Protein AF-A0A7C7CQZ4-F1 (afdb_monomer_lite)

Radius of gyration: 12.88 Å; chains: 1; bounding box: 30×25×37 Å

Secondary structure (DSSP, 8-state):
---PPPGGG--TT-EEEEEEEEEEEEEEE-TTS-EEEEEEEEETTEEEEEEE-SSHHHHHHH--TTSEEEEEEEEEEETTEEEEEEEEEEE-SSS--

pLDDT: mean 85.69, std 12.13, range [40.78, 94.06]

Sequence (97 aa):
MKKTIPISEFKESADIQGFYLCKKKNLRTTRAGELYLDLLLQDKSGEIGAKVWDRVSEFTKKFNGGDAVAVRGRVESFQDRLQIVIGRINSATEAKY

Structure (mmCIF, N/CA/C/O backbone):
data_AF-A0A7C7CQZ4-F1
#
_entry.id   AF-A0A7C7CQZ4-F1
#
loop_
_atom_site.group_PDB
_atom_site.id
_atom_site.type_symbol
_atom_site.label_atom_id
_atom_site.label_alt_id
_atom_site.label_comp_id
_atom_site.label_asym_id
_atom_site.label_entity_id
_atom_site.label_seq_id
_atom_site.pdbx_PDB_ins_code
_atom_site.Cartn_x
_atom_site.Cartn_y
_atom_site.Cartn_z
_atom_site.occupancy
_atom_site.B_iso_or_equiv
_atom_site.auth_seq_id
_atom_site.auth_comp_id
_atom_site.auth_asym_id
_atom_site.auth_atom_id
_atom_site.pdbx_PDB_model_num
ATOM 1 N N . MET A 1 1 ? 10.409 2.308 -22.241 1.00 40.78 1 MET A N 1
ATOM 2 C CA . MET A 1 1 ? 9.882 1.335 -21.256 1.00 40.78 1 MET A CA 1
ATOM 3 C C . MET A 1 1 ? 9.892 2.019 -19.894 1.00 40.78 1 MET A C 1
ATOM 5 O O . MET A 1 1 ? 10.957 2.459 -19.481 1.00 40.78 1 MET A O 1
ATOM 9 N N . LYS A 1 2 ? 8.738 2.247 -19.249 1.00 43.97 2 LYS A N 1
ATOM 10 C CA . LYS A 1 2 ? 8.708 2.913 -17.933 1.00 43.97 2 LYS A CA 1
ATOM 11 C C . LYS A 1 2 ? 9.292 1.955 -16.892 1.00 43.97 2 LYS A C 1
ATOM 13 O O . LYS A 1 2 ? 8.724 0.891 -16.677 1.00 43.97 2 LYS A O 1
ATOM 18 N N . LYS A 1 3 ? 10.435 2.312 -16.300 1.00 52.59 3 LYS A N 1
ATOM 19 C CA . LYS A 1 3 ? 11.044 1.572 -15.186 1.00 52.59 3 LYS A CA 1
ATOM 20 C C . LYS A 1 3 ? 10.085 1.623 -13.997 1.00 52.59 3 LYS A C 1
ATOM 22 O O . LYS A 1 3 ? 9.825 2.699 -13.468 1.00 52.59 3 LYS A O 1
ATOM 27 N N . THR A 1 4 ? 9.543 0.478 -13.610 1.00 66.88 4 THR A N 1
ATOM 28 C CA . THR A 1 4 ? 8.862 0.308 -12.327 1.00 66.88 4 THR A CA 1
ATOM 29 C C . THR A 1 4 ? 9.925 0.263 -11.235 1.00 66.88 4 THR A C 1
ATOM 31 O O . THR A 1 4 ? 10.882 -0.502 -11.348 1.00 66.88 4 THR A O 1
ATOM 34 N N . ILE A 1 5 ? 9.792 1.112 -10.216 1.00 77.50 5 ILE A N 1
ATOM 35 C CA . ILE A 1 5 ? 10.717 1.139 -9.077 1.00 77.50 5 ILE A CA 1
ATOM 36 C C . ILE A 1 5 ? 10.446 -0.124 -8.240 1.00 77.50 5 ILE A C 1
ATOM 38 O O . ILE A 1 5 ? 9.278 -0.378 -7.938 1.00 77.50 5 ILE A O 1
ATOM 42 N N . PRO A 1 6 ? 11.461 -0.938 -7.901 1.00 81.94 6 PRO A N 1
ATOM 43 C CA . PRO A 1 6 ? 11.271 -2.074 -7.007 1.00 81.94 6 PRO A CA 1
ATOM 44 C C . PRO A 1 6 ? 11.003 -1.585 -5.580 1.00 81.94 6 PRO A C 1
ATOM 46 O O . PRO A 1 6 ? 11.492 -0.530 -5.176 1.00 81.94 6 PRO A O 1
ATOM 49 N N . ILE A 1 7 ? 10.281 -2.378 -4.786 1.00 84.19 7 ILE A N 1
ATOM 50 C CA . ILE A 1 7 ? 9.946 -2.043 -3.390 1.00 84.19 7 ILE A CA 1
ATOM 51 C C . ILE A 1 7 ? 11.203 -1.712 -2.573 1.00 84.19 7 ILE A C 1
ATOM 53 O O . ILE A 1 7 ? 11.187 -0.795 -1.758 1.00 84.19 7 ILE A O 1
ATOM 57 N N . SER A 1 8 ? 12.309 -2.419 -2.819 1.00 82.75 8 SER A N 1
ATOM 58 C CA . SER A 1 8 ? 13.565 -2.201 -2.091 1.00 82.75 8 SER A CA 1
ATOM 59 C C . SER A 1 8 ? 14.226 -0.841 -2.368 1.00 82.75 8 SER A C 1
ATOM 61 O O . SER A 1 8 ? 15.117 -0.452 -1.619 1.00 82.75 8 SER A O 1
ATOM 63 N N . GLU A 1 9 ? 13.821 -0.125 -3.420 1.00 84.81 9 GLU A N 1
ATOM 64 C CA . GLU A 1 9 ? 14.330 1.211 -3.767 1.00 84.81 9 GLU A CA 1
ATOM 65 C C . GLU A 1 9 ? 13.308 2.324 -3.495 1.00 84.81 9 GLU A C 1
ATOM 67 O O . GLU A 1 9 ? 13.495 3.473 -3.909 1.00 84.81 9 GLU A O 1
ATOM 72 N N . PHE A 1 10 ? 12.205 2.009 -2.815 1.00 87.25 10 PHE A N 1
ATOM 73 C CA . PHE A 1 10 ? 11.217 3.018 -2.480 1.00 87.25 10 PHE A CA 1
ATOM 74 C C . PHE A 1 10 ? 11.792 4.082 -1.558 1.00 87.25 10 PHE A C 1
ATOM 76 O O . PHE A 1 10 ? 12.403 3.802 -0.530 1.00 87.25 10 PHE A O 1
ATOM 83 N N . LYS A 1 11 ? 11.541 5.328 -1.948 1.00 85.88 11 LYS A N 1
ATOM 84 C CA . LYS A 1 11 ? 11.868 6.512 -1.169 1.00 85.88 11 LYS A CA 1
ATOM 85 C C . LYS A 1 11 ? 10.592 7.184 -0.711 1.00 85.88 11 LYS A C 1
ATOM 87 O O . LYS A 1 11 ? 9.569 7.148 -1.393 1.00 85.88 11 LYS A O 1
ATOM 92 N N . GLU A 1 12 ? 10.687 7.823 0.437 1.00 87.62 12 GLU A N 1
ATOM 93 C CA . GLU A 1 12 ? 9.636 8.659 0.996 1.00 87.62 12 GLU A CA 1
ATOM 94 C C . GLU A 1 12 ? 9.208 9.721 -0.029 1.00 87.62 12 GLU A C 1
ATOM 96 O O . GLU A 1 12 ? 10.037 10.285 -0.744 1.00 87.62 12 GLU A O 1
ATOM 101 N N . SER A 1 13 ? 7.905 9.989 -0.120 1.00 86.69 13 SER A N 1
ATOM 102 C CA . SER A 1 13 ? 7.304 10.936 -1.071 1.00 86.69 13 SER A CA 1
ATOM 103 C C . SER A 1 13 ? 7.468 10.598 -2.562 1.00 86.69 13 SER A C 1
ATOM 105 O O . SER A 1 13 ? 7.107 11.419 -3.409 1.00 86.69 13 SER A O 1
ATOM 107 N N . ALA A 1 14 ? 7.944 9.401 -2.919 1.00 87.25 14 ALA A N 1
ATOM 108 C CA . ALA A 1 14 ? 8.023 8.971 -4.314 1.00 87.25 14 ALA A CA 1
ATOM 109 C C . ALA A 1 14 ? 6.652 8.535 -4.858 1.00 87.25 14 ALA A C 1
ATOM 111 O O . ALA A 1 14 ? 5.913 7.802 -4.196 1.00 87.25 14 ALA A O 1
ATOM 112 N N . ASP A 1 15 ? 6.324 8.945 -6.086 1.00 89.94 15 ASP A N 1
ATOM 113 C CA . ASP A 1 15 ? 5.174 8.407 -6.822 1.00 89.94 15 ASP A CA 1
ATOM 114 C C . ASP A 1 15 ? 5.574 7.069 -7.450 1.00 89.94 15 ASP A C 1
ATOM 116 O O . ASP A 1 15 ? 6.576 6.976 -8.165 1.00 89.94 15 ASP A O 1
ATOM 120 N N . ILE A 1 16 ? 4.797 6.028 -7.171 1.00 89.19 16 ILE A N 1
ATOM 121 C CA . ILE A 1 16 ? 5.037 4.680 -7.671 1.00 89.19 16 ILE A CA 1
ATOM 122 C C . ILE A 1 16 ? 3.871 4.249 -8.546 1.00 89.19 16 ILE A C 1
ATOM 124 O O . ILE A 1 16 ? 2.693 4.505 -8.278 1.00 89.19 16 ILE A O 1
ATOM 128 N N . GLN A 1 17 ? 4.215 3.539 -9.609 1.00 89.62 17 GLN A N 1
ATOM 129 C CA . GLN A 1 17 ? 3.267 2.841 -10.451 1.00 89.62 17 GLN A CA 1
ATOM 130 C C . GLN A 1 17 ? 3.891 1.504 -10.817 1.00 89.62 17 GLN A C 1
ATOM 132 O O . GLN A 1 17 ? 4.995 1.473 -11.355 1.00 89.62 17 GLN A O 1
ATOM 137 N N . GLY A 1 18 ? 3.202 0.410 -10.515 1.00 87.56 18 GLY A N 1
ATOM 138 C CA . GLY A 1 18 ? 3.735 -0.924 -10.751 1.00 87.56 18 GLY A CA 1
ATOM 139 C C . GLY A 1 18 ? 2.698 -2.016 -10.560 1.00 87.56 18 GLY A C 1
ATOM 140 O O . GLY A 1 18 ? 1.547 -1.750 -10.209 1.00 87.56 18 GLY A O 1
ATOM 141 N N . PHE A 1 19 ? 3.13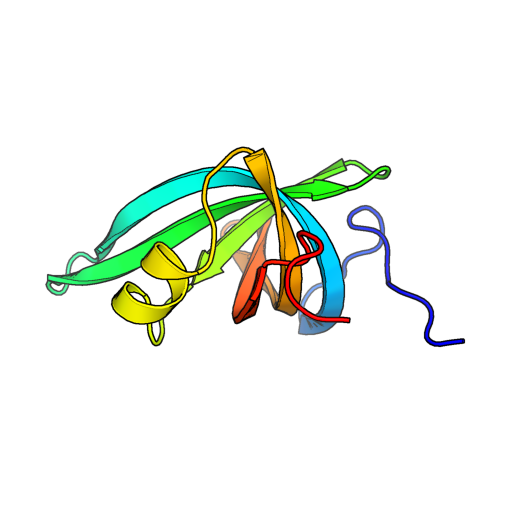0 -3.244 -10.812 1.00 89.19 19 PHE A N 1
ATOM 142 C CA . PHE A 1 19 ? 2.348 -4.446 -10.576 1.00 89.19 19 PHE A CA 1
ATOM 143 C C . PHE A 1 19 ? 2.878 -5.130 -9.327 1.00 89.19 19 PHE A C 1
ATOM 145 O O . PHE A 1 19 ? 4.088 -5.252 -9.162 1.00 89.19 19 PHE A O 1
ATOM 152 N N . TYR A 1 20 ? 1.969 -5.557 -8.462 1.00 91.56 20 TYR A N 1
ATOM 153 C CA . TYR A 1 20 ? 2.298 -6.198 -7.198 1.00 91.56 20 TYR A CA 1
ATOM 154 C C . TYR A 1 20 ? 1.349 -7.361 -6.958 1.00 91.56 20 TYR A C 1
ATOM 156 O O . TYR A 1 20 ? 0.203 -7.341 -7.403 1.00 91.56 20 TYR A O 1
ATOM 164 N N . LEU A 1 21 ? 1.798 -8.356 -6.210 1.00 91.88 21 LEU A N 1
ATOM 165 C CA . LEU A 1 21 ? 0.939 -9.413 -5.702 1.00 91.88 21 LEU A CA 1
ATOM 166 C C . LEU A 1 21 ? 0.250 -8.931 -4.421 1.00 91.88 21 LEU A C 1
ATOM 168 O O . LEU A 1 21 ? 0.919 -8.526 -3.468 1.00 91.88 21 LEU A O 1
ATOM 172 N N . CYS A 1 22 ? -1.080 -8.986 -4.368 1.00 93.19 22 CYS A N 1
ATOM 173 C CA . CYS A 1 22 ? -1.826 -8.675 -3.153 1.00 93.19 22 CYS A CA 1
ATOM 174 C C . CYS A 1 22 ? -1.784 -9.868 -2.193 1.00 93.19 22 CYS A C 1
ATOM 176 O O . CYS A 1 22 ? -2.689 -10.691 -2.170 1.00 93.19 22 CYS A O 1
ATOM 178 N N . LYS A 1 23 ? -0.738 -9.986 -1.376 1.00 92.44 23 LYS A N 1
ATOM 179 C CA . LYS A 1 23 ? -0.561 -11.127 -0.465 1.00 92.44 23 LYS A CA 1
ATOM 180 C C . LYS A 1 23 ? -1.614 -11.175 0.643 1.00 92.44 23 LYS A C 1
ATOM 182 O O . LYS A 1 23 ? -2.062 -12.251 1.030 1.00 92.44 23 LYS A O 1
ATOM 187 N N . LYS A 1 24 ? -2.005 -10.013 1.176 1.00 92.44 24 LYS A N 1
ATOM 188 C CA . LYS A 1 24 ? -3.080 -9.891 2.173 1.00 92.44 24 LYS A CA 1
ATOM 189 C C . LYS A 1 24 ? -3.958 -8.688 1.871 1.00 92.44 24 LYS A C 1
ATOM 191 O O . LYS A 1 24 ? -3.465 -7.656 1.422 1.00 92.44 24 LYS A O 1
ATOM 196 N N . LYS A 1 25 ? -5.245 -8.821 2.188 1.00 92.81 25 LYS A N 1
ATOM 197 C CA . LYS A 1 25 ? -6.258 -7.773 2.074 1.00 92.81 25 LYS A CA 1
ATOM 198 C C . LYS A 1 25 ? -7.140 -7.800 3.314 1.00 92.81 25 LYS A C 1
ATOM 200 O O . LYS A 1 25 ? -7.812 -8.794 3.563 1.00 92.81 25 LYS A O 1
ATOM 205 N N . ASN A 1 26 ? -7.160 -6.703 4.059 1.00 92.62 26 ASN A N 1
ATOM 206 C CA . ASN A 1 26 ? -8.002 -6.526 5.234 1.00 92.62 26 ASN A CA 1
ATOM 207 C C . ASN A 1 26 ? -8.858 -5.275 5.056 1.00 92.62 26 ASN A C 1
ATOM 209 O O . ASN A 1 26 ? -8.332 -4.188 4.834 1.00 92.62 26 ASN A O 1
ATOM 213 N N . LEU A 1 27 ? -10.174 -5.418 5.187 1.00 92.06 27 LEU A N 1
ATOM 214 C CA . LEU A 1 27 ? -11.074 -4.276 5.302 1.00 92.06 27 LEU A CA 1
ATOM 215 C C . LEU A 1 27 ? -11.119 -3.852 6.768 1.00 92.06 27 LEU A C 1
ATOM 217 O O . LEU A 1 27 ? -11.475 -4.650 7.634 1.00 92.06 27 LEU A O 1
ATOM 221 N N . ARG A 1 28 ? -10.718 -2.617 7.046 1.00 92.56 28 ARG A N 1
ATOM 222 C CA . ARG A 1 28 ? -10.685 -2.048 8.391 1.00 92.56 28 ARG A CA 1
ATOM 223 C C . ARG A 1 28 ? -11.457 -0.737 8.420 1.00 92.56 28 ARG A C 1
ATOM 225 O O . ARG A 1 28 ? -11.761 -0.161 7.381 1.00 92.56 28 ARG A O 1
ATOM 232 N N . THR A 1 29 ? -11.742 -0.266 9.624 1.00 90.00 29 THR A N 1
ATOM 233 C CA . THR A 1 29 ? -12.436 1.002 9.852 1.00 90.00 29 THR A CA 1
ATOM 234 C C . THR A 1 29 ? -11.548 1.908 10.692 1.00 90.00 29 THR A C 1
ATOM 236 O O . THR A 1 29 ? -10.893 1.451 11.634 1.00 90.00 29 THR A O 1
ATOM 239 N N . THR A 1 30 ? -11.454 3.182 10.325 1.00 89.00 30 THR A N 1
ATOM 240 C CA . THR A 1 30 ? -10.748 4.191 11.111 1.00 89.00 30 THR A CA 1
ATOM 241 C C . THR A 1 30 ? -11.513 4.475 12.401 1.00 89.00 30 THR A C 1
ATOM 243 O O . THR A 1 30 ? -12.683 4.122 12.552 1.00 89.00 30 THR A O 1
ATOM 246 N N . ARG A 1 31 ? -10.868 5.172 13.341 1.00 87.06 31 ARG A N 1
ATOM 247 C CA . ARG A 1 31 ? -11.531 5.633 14.571 1.00 87.06 31 ARG A CA 1
ATOM 248 C C . ARG A 1 31 ? -12.717 6.569 14.297 1.00 87.06 31 ARG A C 1
ATOM 250 O O . ARG A 1 31 ? -13.591 6.671 15.144 1.00 87.06 31 ARG A O 1
ATOM 257 N N . ALA A 1 32 ? -12.741 7.223 13.134 1.00 87.56 32 ALA A N 1
ATOM 258 C CA . ALA A 1 32 ? -13.823 8.102 12.698 1.00 87.56 32 ALA A CA 1
ATOM 259 C C . ALA A 1 32 ? -14.997 7.350 12.039 1.00 87.56 32 ALA A C 1
ATOM 261 O O . ALA A 1 32 ? -16.005 7.967 11.717 1.00 87.56 32 ALA A O 1
ATOM 262 N N . GLY A 1 33 ? -14.888 6.030 11.839 1.00 88.62 33 GLY A N 1
ATOM 263 C CA . GLY A 1 33 ? -15.925 5.221 11.190 1.00 88.62 33 GLY A CA 1
ATOM 264 C C . GLY A 1 33 ? -15.758 5.061 9.674 1.00 88.62 33 GLY A C 1
ATOM 265 O O . GLY A 1 33 ? -16.574 4.394 9.044 1.00 88.62 33 GLY A O 1
ATOM 266 N N . GLU A 1 34 ? -14.698 5.613 9.079 1.00 89.94 34 GLU A N 1
ATOM 267 C CA . GLU A 1 34 ? -14.434 5.487 7.642 1.00 89.94 34 GLU A CA 1
ATOM 268 C C . GLU A 1 34 ? -13.754 4.156 7.314 1.00 89.94 34 GLU A C 1
ATOM 270 O O . GLU A 1 34 ? -12.819 3.731 7.993 1.00 89.94 34 GLU A O 1
ATOM 275 N N . LEU A 1 35 ? -14.207 3.484 6.258 1.00 91.38 35 LEU A N 1
ATOM 276 C CA . LEU A 1 35 ? -13.595 2.239 5.801 1.00 91.38 35 LEU A CA 1
ATOM 277 C C . LEU A 1 35 ? -12.266 2.522 5.093 1.00 91.38 35 LEU A C 1
ATOM 279 O O . LEU A 1 35 ? -12.166 3.462 4.315 1.00 91.38 35 LEU A O 1
ATOM 283 N N . TYR A 1 36 ? -11.272 1.665 5.313 1.00 93.50 36 TYR A N 1
ATOM 284 C CA . TYR A 1 36 ? -10.005 1.646 4.587 1.00 93.50 36 TYR A CA 1
ATOM 285 C C . TYR A 1 36 ? -9.571 0.206 4.304 1.00 93.50 36 TYR A C 1
ATOM 287 O O . TYR A 1 36 ? -9.900 -0.720 5.051 1.00 93.50 36 TYR A O 1
ATOM 295 N N . LEU A 1 37 ? -8.828 -0.005 3.216 1.00 92.69 37 LEU A N 1
ATOM 296 C CA . LEU A 1 37 ? -8.172 -1.292 2.976 1.00 92.69 37 LEU A CA 1
ATOM 297 C C . LEU A 1 37 ? -6.741 -1.226 3.476 1.00 92.69 37 LEU A C 1
ATOM 299 O O . LEU A 1 37 ? -5.983 -0.340 3.091 1.00 92.69 37 LEU A O 1
ATOM 303 N N . ASP A 1 38 ? -6.386 -2.206 4.290 1.00 93.69 38 ASP A N 1
ATOM 304 C CA . ASP A 1 38 ? -5.022 -2.518 4.675 1.00 93.69 38 ASP A CA 1
ATOM 305 C C . ASP A 1 38 ? -4.560 -3.714 3.842 1.00 93.69 38 ASP A C 1
ATOM 307 O O . ASP A 1 38 ? -5.085 -4.827 3.954 1.00 93.69 38 ASP A O 1
ATOM 311 N N . LEU A 1 39 ? -3.629 -3.454 2.932 1.00 93.44 39 LEU A N 1
ATOM 312 C CA . LEU A 1 39 ? -3.105 -4.417 1.978 1.00 93.44 39 LEU A CA 1
ATOM 313 C C . LEU A 1 39 ? -1.639 -4.707 2.291 1.00 93.44 39 LEU A C 1
ATOM 315 O O . LEU A 1 39 ? -0.881 -3.821 2.679 1.00 93.44 39 LEU A O 1
ATOM 319 N N . LEU A 1 40 ? -1.222 -5.944 2.045 1.00 93.81 40 LEU A N 1
ATOM 320 C CA . LEU A 1 40 ? 0.186 -6.312 1.986 1.00 93.81 40 LEU A CA 1
ATOM 321 C C . LEU A 1 40 ? 0.521 -6.630 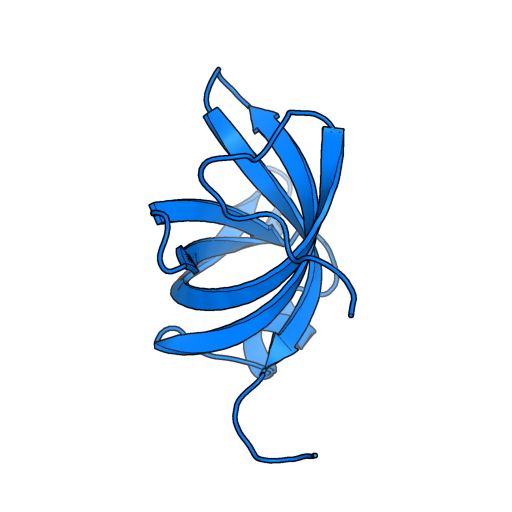0.536 1.00 93.81 40 LEU A C 1
ATOM 323 O O . LEU A 1 40 ? 0.002 -7.601 -0.021 1.00 93.81 40 LEU A O 1
ATOM 327 N N . LEU A 1 41 ? 1.347 -5.786 -0.071 1.00 92.75 41 LEU A N 1
ATOM 328 C CA . LEU A 1 41 ? 1.805 -5.947 -1.440 1.00 92.75 41 LEU A CA 1
ATOM 329 C C . LEU A 1 41 ? 3.177 -6.606 -1.444 1.00 92.75 41 LEU A C 1
ATOM 331 O O . LEU A 1 41 ? 4.031 -6.287 -0.619 1.00 92.75 41 LEU A O 1
ATOM 335 N N . GLN A 1 42 ? 3.385 -7.512 -2.388 1.00 92.06 42 GLN A N 1
ATOM 336 C CA . GLN A 1 42 ? 4.647 -8.206 -2.578 1.00 92.06 42 GLN A CA 1
ATOM 337 C C . GLN A 1 42 ? 5.109 -8.059 -4.025 1.00 92.06 42 GLN A C 1
ATOM 339 O O . GLN A 1 42 ? 4.315 -8.166 -4.958 1.00 92.06 42 GLN A O 1
ATOM 344 N N . ASP A 1 43 ? 6.403 -7.834 -4.195 1.00 89.06 43 ASP A N 1
ATOM 345 C CA . ASP A 1 43 ? 7.103 -7.916 -5.474 1.00 89.06 43 ASP A CA 1
ATOM 346 C C . ASP A 1 43 ? 8.372 -8.769 -5.304 1.00 89.06 43 ASP A C 1
ATOM 348 O O . ASP A 1 43 ? 8.712 -9.191 -4.196 1.00 89.06 43 ASP A O 1
ATOM 352 N N . LYS A 1 44 ? 9.101 -9.021 -6.394 1.00 84.75 44 LYS A N 1
ATOM 353 C CA . LYS A 1 44 ? 10.369 -9.760 -6.386 1.00 84.75 44 LYS A CA 1
ATOM 354 C C . LYS A 1 44 ? 11.400 -9.203 -5.404 1.00 84.75 44 LYS A C 1
ATOM 356 O O . LYS A 1 44 ? 12.218 -9.968 -4.906 1.00 84.75 44 LYS A O 1
ATOM 361 N N . SER A 1 45 ? 11.384 -7.898 -5.135 1.00 86.75 45 SER A N 1
ATOM 362 C CA . SER A 1 45 ? 12.347 -7.277 -4.222 1.00 86.75 45 SER A CA 1
ATOM 363 C C . SER A 1 45 ? 11.962 -7.350 -2.740 1.00 86.75 45 SER A C 1
ATOM 365 O O . SER A 1 45 ? 12.804 -7.056 -1.899 1.00 86.75 45 SER A O 1
ATOM 367 N N . GLY A 1 46 ? 10.706 -7.656 -2.396 1.00 88.88 46 GLY A N 1
ATOM 368 C CA . GLY A 1 46 ? 10.258 -7.651 -1.001 1.00 88.88 46 GLY A CA 1
ATOM 369 C C . GLY A 1 46 ? 8.757 -7.440 -0.817 1.00 88.88 46 GLY A C 1
ATOM 370 O O . GLY A 1 46 ? 7.960 -7.617 -1.735 1.00 88.88 46 GLY A O 1
ATOM 371 N N . GLU A 1 47 ? 8.374 -7.055 0.397 1.00 92.56 47 GLU A N 1
ATOM 372 C CA . GLU A 1 47 ? 6.987 -6.824 0.804 1.00 92.56 47 GLU A CA 1
ATOM 373 C C . GLU A 1 47 ? 6.831 -5.412 1.369 1.00 92.56 47 GLU A C 1
ATOM 375 O O . GLU A 1 47 ? 7.728 -4.904 2.039 1.00 92.56 47 GLU A O 1
ATOM 380 N N . ILE A 1 48 ? 5.682 -4.785 1.129 1.00 92.31 48 ILE A N 1
ATOM 381 C CA . ILE A 1 48 ? 5.357 -3.466 1.666 1.00 92.31 48 ILE A CA 1
ATOM 382 C C . ILE A 1 48 ? 3.875 -3.353 2.007 1.00 92.31 48 ILE A C 1
ATOM 384 O O . ILE A 1 48 ? 3.002 -3.878 1.312 1.00 92.31 48 ILE A O 1
ATOM 388 N N . GLY A 1 49 ? 3.588 -2.652 3.103 1.00 93.56 49 GLY A N 1
ATOM 389 C CA . GLY A 1 49 ? 2.223 -2.307 3.476 1.00 93.56 49 GLY A CA 1
ATOM 390 C C . GLY A 1 49 ? 1.657 -1.241 2.543 1.00 93.56 49 GLY A C 1
ATOM 391 O O . GLY A 1 49 ? 2.340 -0.283 2.188 1.00 93.56 49 GLY A O 1
ATOM 392 N N . ALA A 1 50 ? 0.396 -1.380 2.162 1.00 93.69 50 ALA A N 1
ATOM 393 C CA . ALA A 1 50 ? -0.298 -0.390 1.362 1.00 93.69 50 ALA A CA 1
ATOM 394 C C . ALA A 1 50 ? -1.693 -0.115 1.918 1.00 93.69 50 ALA A C 1
ATOM 396 O O . ALA A 1 50 ? -2.383 -1.019 2.381 1.00 93.69 50 ALA A O 1
ATOM 397 N N . LYS A 1 51 ? -2.112 1.147 1.869 1.00 93.94 51 LYS A N 1
ATOM 398 C CA . LYS A 1 51 ? -3.394 1.609 2.393 1.00 93.94 51 LYS A CA 1
ATOM 399 C C . LYS A 1 51 ? -4.220 2.253 1.296 1.00 93.94 51 LYS A C 1
ATOM 401 O O . LYS A 1 51 ? -3.710 3.044 0.503 1.00 93.94 51 LYS A O 1
ATOM 406 N N . VAL A 1 52 ? -5.503 1.914 1.270 1.00 93.62 52 VAL A N 1
ATOM 407 C CA . VAL A 1 52 ? -6.503 2.520 0.389 1.00 93.62 52 VAL A CA 1
ATOM 408 C C . VAL A 1 52 ? -7.506 3.249 1.265 1.00 93.62 52 VAL A C 1
ATOM 410 O O . VAL A 1 52 ? -8.179 2.612 2.073 1.00 93.62 52 VAL A O 1
ATOM 413 N N . TRP A 1 53 ? -7.602 4.560 1.093 1.00 91.19 53 TRP A N 1
ATOM 414 C CA . TRP A 1 53 ? -8.531 5.401 1.850 1.00 91.19 53 TRP A CA 1
ATOM 415 C C . TRP A 1 53 ? -9.801 5.704 1.053 1.00 91.19 53 TRP A C 1
ATOM 417 O O . TRP A 1 53 ? -10.898 5.655 1.592 1.00 91.19 53 TRP A O 1
ATOM 427 N N . ASP A 1 54 ? -9.658 5.956 -0.250 1.00 87.19 54 ASP A N 1
ATOM 428 C CA . ASP A 1 54 ? -10.768 6.324 -1.130 1.00 87.19 54 ASP A CA 1
ATOM 429 C C . ASP A 1 54 ? -11.328 5.107 -1.883 1.00 87.19 54 ASP A C 1
ATOM 431 O O . ASP A 1 54 ? -10.599 4.158 -2.183 1.00 87.19 54 ASP A O 1
ATOM 435 N N . ARG A 1 55 ? -12.626 5.128 -2.217 1.00 86.69 55 ARG A N 1
ATOM 436 C CA . ARG A 1 55 ? -13.305 4.100 -3.046 1.00 86.69 55 ARG A CA 1
ATOM 437 C C . ARG A 1 55 ? -13.084 2.655 -2.588 1.00 86.69 55 ARG A C 1
ATOM 439 O O . ARG A 1 55 ? -13.075 1.714 -3.385 1.00 86.69 55 ARG A O 1
ATOM 446 N N . VAL A 1 56 ? -12.945 2.452 -1.283 1.00 88.38 56 VAL A N 1
ATOM 447 C CA . VAL A 1 56 ? -12.670 1.148 -0.659 1.00 88.38 56 VAL A CA 1
ATOM 448 C C . VAL A 1 56 ? -13.684 0.082 -1.077 1.00 88.38 56 VAL A C 1
ATOM 450 O O . VAL A 1 56 ? -13.299 -1.025 -1.454 1.00 88.38 56 VAL A O 1
ATOM 453 N N . SER A 1 57 ? -14.970 0.431 -1.098 1.00 86.19 57 SER A N 1
ATOM 454 C CA . SER A 1 57 ? -16.063 -0.455 -1.518 1.00 86.19 57 SER A CA 1
ATOM 455 C C . SER A 1 57 ? -16.020 -0.836 -3.002 1.00 86.19 57 SER A C 1
ATOM 457 O O . SER A 1 57 ? -16.505 -1.903 -3.377 1.00 86.19 57 SER A O 1
ATOM 459 N N . GLU A 1 58 ? -15.444 0.006 -3.862 1.00 87.38 58 GLU A N 1
ATOM 460 C CA . GLU A 1 58 ? -15.244 -0.323 -5.276 1.00 87.38 58 GLU A CA 1
ATOM 461 C C . GLU A 1 58 ? -14.026 -1.230 -5.436 1.00 87.38 58 GLU A C 1
ATOM 463 O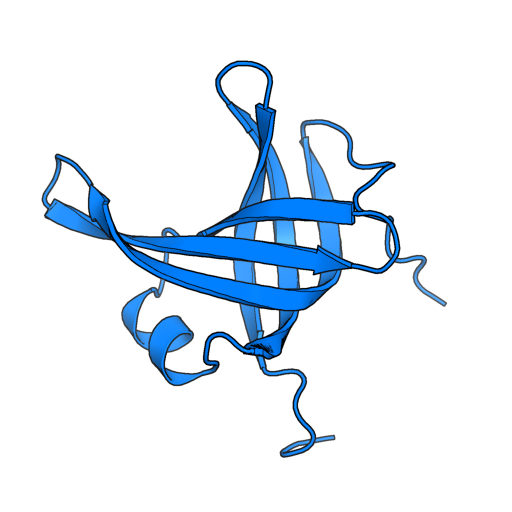 O . GLU A 1 58 ? -14.092 -2.287 -6.062 1.00 87.38 58 GLU A O 1
ATOM 468 N N . PHE A 1 59 ? -12.908 -0.839 -4.825 1.00 86.88 59 PHE A N 1
ATOM 469 C CA . PHE A 1 59 ? -11.649 -1.562 -4.924 1.00 86.88 59 PHE A CA 1
ATOM 470 C C . PHE A 1 59 ? -11.725 -2.948 -4.290 1.00 86.88 59 PHE A C 1
ATOM 472 O O . PHE A 1 59 ? -11.191 -3.902 -4.850 1.00 86.88 59 PHE A O 1
ATOM 479 N N . THR A 1 60 ? -12.473 -3.105 -3.198 1.00 86.00 60 THR A N 1
ATOM 480 C CA . THR A 1 60 ? -12.675 -4.417 -2.581 1.00 86.00 60 THR A CA 1
ATOM 481 C C . THR A 1 60 ? -13.388 -5.409 -3.508 1.00 86.00 60 THR A C 1
ATOM 483 O O . THR A 1 60 ? -13.165 -6.606 -3.381 1.00 86.00 60 THR A O 1
ATOM 486 N N . LYS A 1 61 ? -14.202 -4.954 -4.468 1.00 85.56 61 LYS A N 1
ATOM 487 C CA . LYS A 1 61 ? -14.862 -5.843 -5.439 1.00 85.56 61 LYS A CA 1
ATOM 488 C C . LYS A 1 61 ? -13.999 -6.141 -6.666 1.00 85.56 61 LYS A C 1
ATOM 490 O O . LYS A 1 61 ? -14.309 -7.064 -7.409 1.00 85.56 61 LYS A O 1
ATOM 495 N N . LYS A 1 62 ? -12.937 -5.361 -6.899 1.00 85.00 62 LYS A N 1
ATOM 496 C CA . LYS A 1 62 ? -12.088 -5.485 -8.093 1.00 85.00 62 LYS A CA 1
ATOM 497 C C . LYS A 1 62 ? -11.029 -6.578 -7.999 1.00 85.00 62 LYS A C 1
ATOM 499 O O . LYS A 1 62 ? -10.621 -7.073 -9.041 1.00 85.00 62 LYS A O 1
ATOM 504 N N . PHE A 1 63 ? -10.540 -6.895 -6.803 1.00 87.50 63 PHE A N 1
ATOM 505 C CA . PHE A 1 63 ? -9.454 -7.859 -6.595 1.00 87.50 63 PHE A CA 1
ATOM 506 C C . PHE A 1 63 ? -9.589 -8.553 -5.239 1.00 87.50 63 PHE A C 1
ATOM 508 O O . PHE A 1 63 ? -10.180 -7.993 -4.305 1.00 87.50 63 PHE A O 1
ATOM 515 N N . ASN A 1 64 ? -8.994 -9.737 -5.102 1.00 85.75 64 ASN A N 1
ATOM 516 C CA . ASN A 1 64 ? -8.911 -10.464 -3.841 1.00 85.75 64 ASN A CA 1
ATOM 517 C C . ASN A 1 64 ? -7.460 -10.629 -3.374 1.00 85.75 64 ASN A C 1
ATOM 519 O O . ASN A 1 64 ? -6.507 -10.296 -4.076 1.00 85.75 64 ASN A O 1
ATOM 523 N N . GLY A 1 65 ? -7.296 -11.091 -2.132 1.00 87.94 65 GLY A N 1
ATOM 524 C CA . GLY A 1 65 ? -5.984 -11.519 -1.653 1.00 87.94 65 GLY A CA 1
ATOM 525 C C . GLY A 1 65 ? -5.533 -12.747 -2.444 1.00 87.94 65 GLY A C 1
ATOM 526 O O . GLY A 1 65 ? -6.281 -13.712 -2.548 1.00 87.94 65 GLY A O 1
ATOM 527 N N . GLY A 1 66 ? -4.332 -12.686 -3.004 1.00 87.44 66 GLY A N 1
ATOM 528 C CA . GLY A 1 66 ? -3.757 -13.662 -3.925 1.00 87.44 66 GLY A CA 1
ATOM 529 C C . GLY A 1 66 ? -3.695 -13.176 -5.374 1.00 87.44 66 GLY A C 1
ATOM 530 O O . GLY A 1 66 ? -2.919 -13.727 -6.147 1.00 87.44 66 GLY A O 1
ATOM 531 N N . ASP A 1 67 ? -4.444 -12.133 -5.744 1.00 88.69 67 ASP A N 1
ATOM 532 C CA . ASP A 1 67 ? -4.431 -11.598 -7.109 1.00 88.69 67 ASP A CA 1
ATOM 533 C C . ASP A 1 67 ? -3.247 -10.657 -7.366 1.00 88.69 67 ASP A C 1
ATOM 535 O O . ASP A 1 67 ? -2.790 -9.915 -6.486 1.00 88.69 67 ASP A O 1
ATOM 539 N N . ALA A 1 68 ? -2.797 -10.632 -8.621 1.00 89.88 68 ALA A N 1
ATOM 540 C CA . ALA A 1 68 ? -1.922 -9.582 -9.116 1.00 89.88 68 ALA A CA 1
ATOM 541 C C . ALA A 1 68 ? -2.728 -8.290 -9.303 1.00 89.88 68 ALA A C 1
ATOM 543 O O . ALA A 1 68 ? -3.816 -8.286 -9.879 1.00 89.88 68 ALA A O 1
ATOM 544 N N . VAL A 1 69 ? -2.187 -7.171 -8.834 1.00 91.25 69 VAL A N 1
ATOM 545 C CA . VAL A 1 69 ? -2.835 -5.861 -8.877 1.00 91.25 69 VAL A CA 1
ATOM 546 C C . VAL A 1 69 ? -1.903 -4.806 -9.459 1.00 91.25 69 VAL A C 1
ATOM 548 O O . VAL A 1 69 ? -0.726 -4.714 -9.115 1.00 91.25 69 VAL A O 1
ATOM 551 N N . ALA A 1 70 ? -2.448 -3.973 -10.338 1.00 90.94 70 ALA A N 1
ATOM 552 C CA . ALA A 1 70 ? -1.805 -2.764 -10.820 1.00 90.94 70 ALA A CA 1
ATOM 553 C C . ALA A 1 70 ? -2.090 -1.629 -9.834 1.00 90.94 70 ALA A C 1
ATOM 555 O O . ALA A 1 70 ? -3.242 -1.219 -9.662 1.00 90.94 70 ALA A O 1
ATOM 556 N N . VAL A 1 71 ? -1.043 -1.112 -9.198 1.00 91.38 71 VAL A N 1
ATOM 557 C CA . VAL A 1 71 ? -1.133 -0.089 -8.155 1.00 91.38 71 VAL A CA 1
ATOM 558 C C . VAL A 1 71 ? -0.470 1.190 -8.632 1.00 91.38 71 VAL A C 1
ATOM 560 O O . VAL A 1 71 ? 0.628 1.178 -9.190 1.00 91.38 71 VAL A O 1
ATOM 563 N N . ARG A 1 72 ? -1.143 2.310 -8.382 1.00 91.88 72 ARG A N 1
ATOM 564 C CA . ARG A 1 72 ? -0.592 3.652 -8.503 1.00 91.88 72 ARG A CA 1
ATOM 565 C C . ARG A 1 7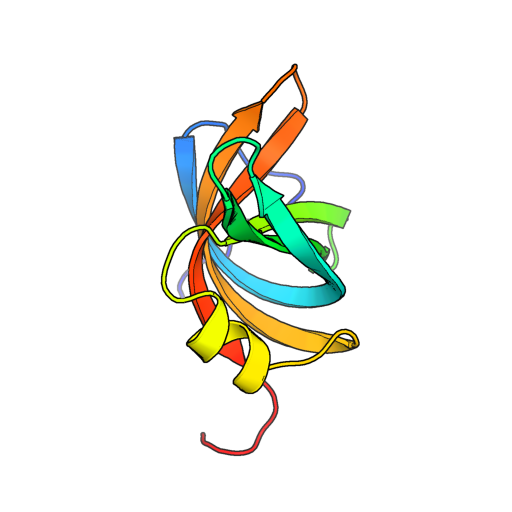2 ? -0.850 4.414 -7.213 1.00 91.88 72 ARG A C 1
ATOM 567 O O . ARG A 1 72 ? -1.990 4.500 -6.746 1.00 91.88 72 ARG A O 1
ATOM 574 N N . GLY A 1 73 ? 0.208 4.973 -6.655 1.00 92.88 73 GLY A N 1
ATOM 575 C CA . GLY A 1 73 ? 0.147 5.639 -5.368 1.00 92.88 73 GLY A CA 1
ATOM 576 C C . GLY A 1 73 ? 1.435 6.365 -5.039 1.00 92.88 73 GLY A C 1
ATOM 577 O O . GLY A 1 73 ? 2.331 6.475 -5.871 1.00 92.88 73 GLY A O 1
ATOM 578 N N . ARG A 1 74 ? 1.520 6.833 -3.801 1.00 92.88 74 ARG A N 1
ATOM 579 C CA . ARG A 1 74 ? 2.699 7.501 -3.261 1.00 92.88 74 ARG A CA 1
ATOM 580 C C . ARG A 1 74 ? 3.232 6.718 -2.076 1.00 92.88 74 ARG A C 1
ATOM 582 O O . ARG A 1 74 ? 2.453 6.209 -1.276 1.00 92.88 74 ARG A O 1
ATOM 589 N N . VAL A 1 75 ? 4.548 6.630 -1.962 1.00 92.75 75 VAL A N 1
ATOM 590 C CA . VAL A 1 75 ? 5.205 6.081 -0.778 1.00 92.75 75 VAL A CA 1
ATOM 591 C C . VAL A 1 75 ? 5.203 7.144 0.317 1.00 92.75 75 VAL A C 1
ATOM 593 O O . VAL A 1 75 ? 5.694 8.254 0.122 1.00 92.75 75 VAL A O 1
ATOM 596 N N . GLU A 1 76 ? 4.665 6.800 1.475 1.00 91.81 76 GLU A N 1
ATOM 597 C CA . GLU A 1 76 ? 4.699 7.600 2.691 1.00 91.81 76 GLU A CA 1
ATOM 598 C C . GLU A 1 76 ? 5.465 6.863 3.785 1.00 91.81 76 GLU A C 1
ATOM 600 O O . GLU A 1 76 ? 5.455 5.636 3.853 1.00 91.81 76 GLU A O 1
ATOM 605 N N . SER A 1 77 ? 6.111 7.622 4.660 1.00 88.69 77 SER A N 1
ATOM 606 C CA . SER A 1 77 ? 6.776 7.096 5.847 1.00 88.69 77 SER A CA 1
ATOM 607 C C . SER A 1 77 ? 5.879 7.335 7.050 1.00 88.69 77 SER A C 1
ATOM 609 O O . SER A 1 77 ? 5.485 8.469 7.322 1.00 88.69 77 SER A O 1
ATOM 611 N N . PHE A 1 78 ? 5.501 6.268 7.749 1.00 83.25 78 PHE A N 1
ATOM 612 C CA . PHE A 1 78 ? 4.677 6.345 8.947 1.00 83.25 78 PHE A CA 1
ATOM 613 C C . PHE A 1 78 ? 5.308 5.513 10.062 1.00 83.25 78 PHE A C 1
ATOM 615 O O . PHE A 1 78 ? 5.431 4.297 9.931 1.00 83.25 78 PHE A O 1
ATOM 622 N N . GLN A 1 79 ? 5.688 6.168 11.166 1.00 83.00 79 GLN A N 1
ATOM 623 C CA . GLN A 1 79 ? 6.409 5.543 12.288 1.00 83.00 79 GLN A CA 1
ATOM 624 C C . GLN A 1 79 ? 7.661 4.775 11.822 1.00 83.00 79 GLN A C 1
ATOM 626 O O . GLN A 1 79 ? 7.795 3.580 12.098 1.00 83.00 79 GLN A O 1
ATOM 631 N N . ASP A 1 80 ? 8.514 5.448 11.041 1.00 82.81 80 ASP A N 1
ATOM 632 C CA . ASP A 1 80 ? 9.768 4.906 10.487 1.00 82.81 80 ASP A CA 1
ATOM 633 C C . ASP A 1 80 ? 9.582 3.694 9.554 1.00 82.81 80 ASP A C 1
ATOM 635 O O . ASP A 1 80 ? 10.524 2.960 9.253 1.00 82.81 80 ASP A O 1
ATOM 639 N N . ARG A 1 81 ? 8.353 3.464 9.073 1.00 86.88 81 ARG A N 1
ATOM 640 C CA . ARG A 1 81 ? 8.036 2.407 8.111 1.00 86.88 81 ARG A CA 1
ATOM 641 C C . ARG A 1 81 ? 7.432 2.979 6.843 1.00 86.88 81 ARG A C 1
ATOM 643 O O . ARG A 1 81 ? 6.449 3.716 6.879 1.00 86.88 81 ARG A O 1
ATOM 650 N N . LEU A 1 82 ? 7.993 2.564 5.712 1.00 90.94 82 LEU A N 1
ATOM 651 C CA . LEU A 1 82 ? 7.445 2.874 4.400 1.00 90.94 82 LEU A CA 1
ATOM 652 C C . LEU A 1 82 ? 6.119 2.133 4.200 1.00 90.94 82 LEU A C 1
ATOM 654 O O . LEU A 1 82 ? 6.016 0.921 4.402 1.00 90.94 82 LEU A O 1
ATOM 658 N N . GLN A 1 83 ? 5.112 2.873 3.766 1.00 93.06 83 GLN A N 1
ATOM 659 C CA . GLN A 1 83 ? 3.815 2.374 3.343 1.00 93.06 83 GLN A CA 1
ATOM 660 C C . GLN A 1 83 ? 3.418 3.056 2.036 1.00 93.06 83 GLN A C 1
ATOM 662 O O . GLN A 1 83 ? 3.784 4.196 1.777 1.00 93.06 83 GLN A O 1
ATOM 667 N N . ILE A 1 84 ? 2.639 2.383 1.202 1.00 93.38 84 ILE A N 1
ATOM 668 C CA . ILE A 1 84 ? 2.099 2.995 -0.012 1.00 93.38 84 ILE A CA 1
ATOM 669 C C . ILE A 1 84 ? 0.698 3.510 0.280 1.00 93.38 84 ILE A C 1
ATOM 671 O O . ILE A 1 84 ? -0.174 2.738 0.671 1.00 93.38 84 ILE A O 1
ATOM 675 N N . VAL A 1 85 ? 0.438 4.782 0.011 1.00 94.06 85 VAL A N 1
ATOM 676 C CA . VAL A 1 85 ? -0.928 5.285 -0.106 1.00 94.06 85 VAL A CA 1
ATOM 677 C C . VAL A 1 85 ? -1.390 5.150 -1.544 1.00 94.06 85 VAL A C 1
ATOM 679 O O . VAL A 1 85 ? -0.884 5.793 -2.465 1.00 94.06 85 VAL A O 1
ATOM 682 N N . ILE A 1 86 ? -2.355 4.259 -1.734 1.00 93.25 86 ILE A N 1
ATOM 683 C CA . ILE A 1 86 ? -2.898 3.907 -3.035 1.00 93.25 86 ILE A CA 1
ATOM 684 C C . ILE A 1 86 ? -3.969 4.923 -3.413 1.00 93.25 86 ILE A C 1
ATOM 686 O O . ILE A 1 86 ? -5.019 4.999 -2.778 1.00 93.25 86 ILE A O 1
ATOM 690 N N . GLY A 1 87 ? -3.728 5.650 -4.504 1.00 91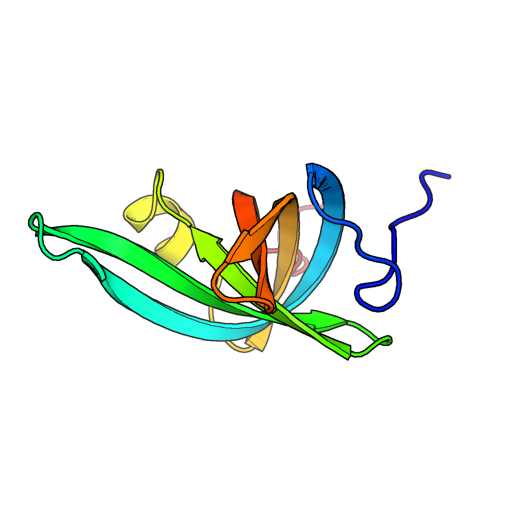.31 87 GLY A N 1
ATOM 691 C CA . GLY A 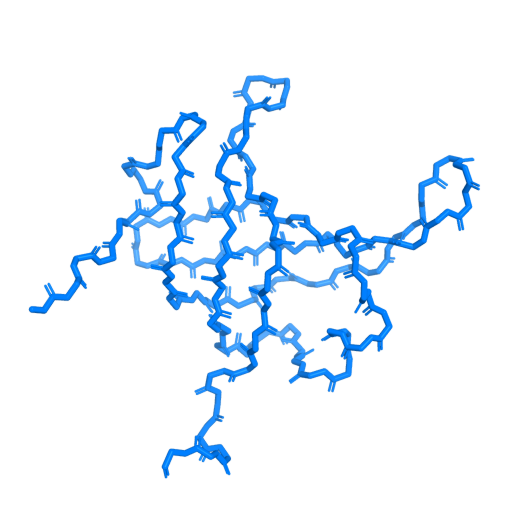1 87 ? -4.749 6.484 -5.139 1.00 91.31 87 GLY A CA 1
ATOM 692 C C . GLY A 1 87 ? -5.565 5.718 -6.182 1.00 91.31 87 GLY A C 1
ATOM 693 O O . GLY A 1 87 ? -6.723 6.040 -6.440 1.00 91.31 87 GLY A O 1
ATOM 694 N N . ARG A 1 88 ? -4.978 4.692 -6.813 1.00 90.44 88 ARG A N 1
ATOM 695 C CA . ARG A 1 88 ? -5.671 3.863 -7.805 1.00 90.44 88 ARG A CA 1
ATOM 696 C C . ARG A 1 88 ? -5.136 2.436 -7.804 1.00 90.44 88 ARG A C 1
ATOM 698 O O . ARG A 1 88 ? -3.932 2.222 -7.912 1.00 90.44 88 ARG A O 1
ATOM 705 N N . ILE A 1 89 ? -6.048 1.470 -7.760 1.00 90.81 89 ILE A N 1
ATOM 706 C CA . ILE A 1 89 ? -5.749 0.039 -7.859 1.00 90.81 89 ILE A CA 1
ATOM 707 C C . ILE A 1 89 ? -6.709 -0.647 -8.832 1.00 90.81 89 ILE A C 1
ATOM 709 O O . ILE A 1 89 ? -7.901 -0.333 -8.875 1.00 90.81 89 ILE A O 1
ATOM 713 N N . ASN A 1 90 ? -6.183 -1.570 -9.631 1.00 88.69 90 ASN A N 1
ATOM 714 C CA . ASN A 1 90 ? -6.953 -2.434 -10.521 1.00 88.69 90 ASN A CA 1
ATOM 715 C C . ASN A 1 90 ? -6.407 -3.864 -10.457 1.00 88.69 90 ASN A C 1
ATOM 717 O O . ASN A 1 90 ? -5.218 -4.049 -10.213 1.00 88.69 90 ASN A O 1
ATOM 721 N N . SER A 1 91 ? -7.263 -4.858 -10.698 1.00 87.50 91 SER A N 1
ATOM 722 C CA . SER A 1 91 ? -6.795 -6.230 -10.915 1.00 87.50 91 SER A CA 1
ATOM 723 C C . SER A 1 91 ? -5.983 -6.300 -12.209 1.00 87.50 91 SER A C 1
ATOM 725 O O . SER A 1 91 ? -6.352 -5.677 -13.206 1.00 87.50 91 SER A O 1
ATOM 727 N N . ALA A 1 92 ? -4.854 -7.002 -12.150 1.00 80.62 92 ALA A N 1
ATOM 728 C CA . ALA A 1 92 ? -3.987 -7.291 -13.285 1.00 80.62 92 ALA A CA 1
ATOM 729 C C . ALA A 1 92 ? -4.241 -8.693 -13.867 1.00 80.62 92 ALA A C 1
ATOM 731 O O . ALA A 1 92 ? -3.591 -9.064 -14.841 1.00 80.62 92 ALA A O 1
ATOM 732 N N . THR A 1 93 ? -5.173 -9.463 -13.292 1.00 63.25 93 THR A N 1
ATOM 733 C CA . THR A 1 93 ? -5.561 -10.784 -13.795 1.00 63.25 93 THR A CA 1
ATOM 734 C C . THR A 1 93 ? -6.309 -10.639 -15.133 1.00 63.25 93 THR A C 1
ATOM 736 O O . THR A 1 93 ? -7.127 -9.733 -15.302 1.00 63.25 93 THR A O 1
ATOM 739 N N . GLU A 1 94 ? -6.000 -11.530 -16.078 1.00 52.50 94 GLU A N 1
ATOM 740 C CA . GLU A 1 94 ? -6.154 -11.493 -17.551 1.00 52.50 94 GLU A CA 1
ATOM 741 C C . GLU A 1 94 ? -7.555 -11.239 -18.163 1.00 52.50 94 GLU A C 1
ATOM 743 O O . GLU A 1 94 ? -7.770 -11.498 -19.341 1.00 52.50 94 GLU A O 1
ATOM 748 N N . ALA A 1 95 ? -8.540 -10.706 -17.440 1.00 47.91 95 ALA A N 1
ATOM 749 C CA . ALA A 1 95 ? -9.889 -10.557 -17.992 1.00 47.91 95 ALA A CA 1
ATOM 750 C C . ALA A 1 95 ? -10.059 -9.397 -18.997 1.00 47.91 95 ALA A C 1
ATOM 752 O O . ALA A 1 95 ? -11.079 -9.365 -19.683 1.00 47.91 95 ALA A O 1
ATOM 753 N N . LYS A 1 96 ? -9.120 -8.440 -19.095 1.00 41.81 96 LYS A N 1
ATOM 754 C CA . LYS A 1 96 ? -9.140 -7.359 -20.105 1.00 41.81 96 LYS A CA 1
ATOM 755 C C . LYS A 1 96 ? -7.734 -6.817 -20.401 1.00 41.81 96 LYS A C 1
ATOM 757 O O . LYS A 1 96 ? -7.350 -5.785 -19.850 1.00 41.81 96 LYS A O 1
ATOM 762 N N . TYR A 1 97 ? -7.007 -7.488 -21.286 1.00 42.53 97 TYR A N 1
ATOM 763 C CA . TYR A 1 97 ? -6.045 -6.848 -22.186 1.00 42.53 97 TYR A CA 1
ATOM 764 C C . TYR A 1 97 ? -6.393 -7.232 -23.618 1.00 42.53 97 TYR A C 1
ATOM 766 O O . TYR A 1 97 ? -6.836 -8.385 -23.810 1.00 42.53 97 TYR A O 1
#

Foldseek 3Di:
DDDFDDPVRADAFDKGWDKWQFQDWDWDADPVGAIKIWTWTDDPVGIAIEIERPPRVVQPVFDHNGFIKTFTFTWHADPNGTYTYTPDMHTPPDPDD